Protein AF-A0A3D0T0U0-F1 (afdb_monomer_lite)

pLDDT: mean 89.7, std 14.04, range [37.81, 98.81]

Structure (mmCIF, N/CA/C/O backbone):
data_AF-A0A3D0T0U0-F1
#
_entry.id   AF-A0A3D0T0U0-F1
#
loop_
_atom_site.group_PDB
_atom_site.id
_atom_site.type_symbol
_atom_site.label_atom_id
_atom_site.label_alt_id
_atom_site.label_comp_id
_atom_site.label_asym_id
_atom_site.label_entity_id
_atom_site.label_seq_id
_atom_site.pdbx_PDB_ins_code
_atom_site.Cartn_x
_atom_site.Cartn_y
_atom_site.Cartn_z
_atom_site.occupancy
_atom_site.B_iso_or_equiv
_atom_site.auth_seq_id
_atom_site.auth_comp_id
_atom_site.auth_asym_id
_atom_site.auth_atom_id
_atom_site.pdbx_PDB_model_num
ATOM 1 N N . MET A 1 1 ? -15.273 22.064 24.491 1.00 80.62 1 MET A N 1
ATOM 2 C CA . MET A 1 1 ? -14.003 21.634 25.117 1.00 80.62 1 MET A CA 1
ATOM 3 C C . MET A 1 1 ? -13.626 20.287 24.506 1.00 80.62 1 MET A C 1
ATOM 5 O O . MET A 1 1 ? -14.489 19.416 24.535 1.00 80.62 1 MET A O 1
ATOM 9 N N . PRO A 1 2 ? -12.444 20.116 23.884 1.00 88.88 2 PRO A N 1
ATOM 10 C CA . PRO A 1 2 ? -12.012 18.816 23.357 1.00 88.88 2 PRO A CA 1
ATOM 11 C C . PRO A 1 2 ? -11.632 17.848 24.492 1.00 88.88 2 PRO A C 1
ATOM 13 O O . PRO A 1 2 ? -11.157 18.279 25.541 1.00 88.88 2 PRO A O 1
ATOM 16 N N . SER A 1 3 ? -11.861 16.546 24.289 1.00 93.44 3 SER A N 1
ATOM 17 C CA . SER A 1 3 ? -11.522 15.490 25.255 1.00 93.44 3 SER A CA 1
ATOM 18 C C . SER A 1 3 ? -10.041 15.117 25.167 1.00 93.44 3 SER A C 1
ATOM 20 O O . SER A 1 3 ? -9.525 14.921 24.071 1.00 93.44 3 SER A O 1
ATOM 22 N N . ALA A 1 4 ? -9.381 14.943 26.313 1.00 92.88 4 ALA A N 1
ATOM 23 C CA . ALA A 1 4 ? -8.045 14.342 26.389 1.00 92.88 4 ALA A CA 1
ATOM 24 C C . ALA A 1 4 ? -8.079 12.798 26.348 1.00 92.88 4 ALA A C 1
ATOM 26 O O . ALA A 1 4 ? -7.037 12.157 26.263 1.00 92.88 4 ALA A O 1
ATOM 27 N N . ASN A 1 5 ? -9.271 12.193 26.395 1.00 94.44 5 ASN A N 1
ATOM 28 C CA . ASN A 1 5 ? -9.456 10.743 26.402 1.00 94.44 5 ASN A CA 1
ATOM 29 C C . ASN A 1 5 ? -9.564 10.212 24.965 1.00 94.44 5 ASN A C 1
ATOM 31 O O . ASN A 1 5 ? -10.664 9.933 24.486 1.00 94.44 5 ASN A O 1
ATOM 35 N N . TYR A 1 6 ? -8.435 10.094 24.272 1.00 93.25 6 TYR A N 1
ATOM 36 C CA . TYR A 1 6 ? -8.338 9.433 22.969 1.00 93.25 6 TYR A CA 1
ATOM 37 C C . TYR A 1 6 ? -7.062 8.586 22.897 1.00 93.25 6 TYR A C 1
ATOM 39 O O . TYR A 1 6 ? -6.205 8.653 23.775 1.00 93.25 6 TYR A O 1
ATOM 47 N N . GLY A 1 7 ? -6.945 7.757 21.864 1.00 89.38 7 GLY A N 1
ATOM 48 C CA . GLY A 1 7 ? -5.728 7.004 21.586 1.00 89.38 7 GLY A CA 1
ATOM 49 C C . GLY A 1 7 ? -5.524 6.831 20.089 1.00 89.38 7 GLY A C 1
ATOM 50 O O . GLY A 1 7 ? -6.467 6.964 19.309 1.00 89.38 7 GLY A O 1
ATOM 51 N N . GLU A 1 8 ? -4.293 6.509 19.702 1.00 91.00 8 GLU A N 1
ATOM 52 C CA . GLU A 1 8 ? -3.930 6.347 18.293 1.00 91.00 8 GLU A CA 1
ATOM 53 C C . GLU A 1 8 ? -4.618 5.139 17.658 1.00 91.00 8 GLU A C 1
ATOM 55 O O . GLU A 1 8 ? -4.742 4.082 18.289 1.00 91.00 8 GLU A O 1
ATOM 60 N N . ARG A 1 9 ? -5.038 5.273 16.398 1.00 91.38 9 ARG A N 1
ATOM 61 C CA . ARG A 1 9 ? -5.715 4.195 15.659 1.00 91.38 9 ARG A CA 1
ATOM 62 C C . ARG A 1 9 ? -4.745 3.161 15.100 1.00 91.38 9 ARG A C 1
ATOM 64 O O . ARG A 1 9 ? -5.060 1.972 15.125 1.00 91.38 9 ARG A O 1
ATOM 71 N N . VAL A 1 10 ? -3.589 3.615 14.618 1.00 96.44 10 VAL A N 1
ATOM 72 C CA . VAL A 1 10 ? -2.537 2.767 14.048 1.00 96.44 10 VAL A CA 1
ATOM 73 C C . VAL A 1 10 ? -1.829 1.997 15.162 1.00 96.44 10 VAL A C 1
ATOM 75 O O . VAL A 1 10 ? -1.474 2.555 16.203 1.00 96.44 10 VAL A O 1
ATOM 78 N N . LYS A 1 11 ? -1.647 0.691 14.952 1.00 95.88 11 LYS A N 1
ATOM 79 C CA . LYS A 1 11 ? -0.995 -0.246 15.884 1.00 95.88 11 LYS A CA 1
ATOM 80 C C . LYS A 1 11 ? 0.017 -1.165 15.210 1.00 95.88 11 LYS A C 1
ATOM 82 O O . LYS A 1 11 ? 0.728 -1.888 15.903 1.00 95.88 11 LYS A O 1
ATOM 87 N N . SER A 1 12 ? 0.058 -1.200 13.882 1.00 96.94 12 SER A N 1
ATOM 88 C CA . SER A 1 12 ? 0.910 -2.125 13.137 1.00 96.94 12 SER A CA 1
ATOM 89 C C . SER A 1 12 ? 1.421 -1.496 11.848 1.00 96.94 12 SER A C 1
ATOM 91 O O . SER A 1 12 ? 0.768 -0.636 11.259 1.00 96.94 12 SER A O 1
ATOM 93 N N . LEU A 1 13 ? 2.582 -1.973 11.412 1.00 98.25 13 LEU A N 1
ATOM 94 C CA . LEU A 1 13 ? 3.129 -1.724 10.089 1.00 98.25 13 LEU A CA 1
ATOM 95 C C . LEU A 1 13 ? 3.095 -3.043 9.318 1.00 98.25 13 LEU A C 1
ATOM 97 O O . LEU A 1 13 ? 3.555 -4.058 9.839 1.00 98.25 13 LEU A O 1
ATOM 101 N N . VAL A 1 14 ? 2.536 -3.036 8.11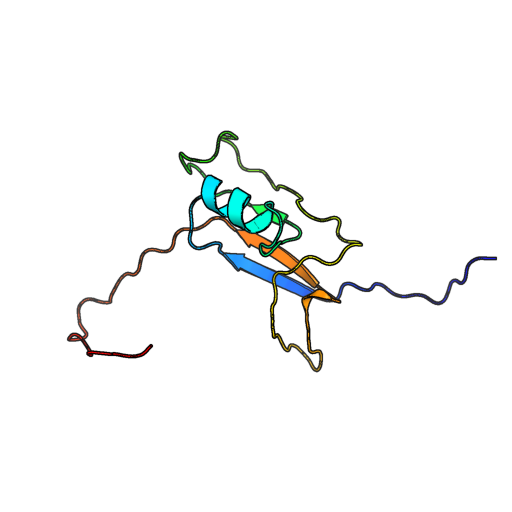1 1.00 98.50 14 VAL A N 1
ATOM 102 C CA . VAL A 1 14 ? 2.499 -4.209 7.231 1.00 98.50 14 VAL A CA 1
ATOM 103 C C . VAL A 1 14 ? 3.346 -3.912 6.003 1.00 98.50 14 VAL A C 1
ATOM 105 O O . VAL A 1 14 ? 3.122 -2.908 5.326 1.00 98.50 14 VAL A O 1
ATOM 108 N N . LEU A 1 15 ? 4.320 -4.780 5.747 1.00 98.38 15 LEU A N 1
ATOM 109 C CA . LEU A 1 15 ? 5.219 -4.689 4.603 1.00 98.38 15 LEU A CA 1
ATOM 110 C C . LEU A 1 15 ? 4.777 -5.678 3.530 1.00 98.38 15 LEU A C 1
ATOM 112 O O . LEU A 1 15 ? 4.487 -6.834 3.840 1.00 98.38 15 LEU A O 1
ATOM 116 N N . HIS A 1 16 ? 4.767 -5.210 2.291 1.00 98.06 16 HIS A N 1
ATOM 117 C CA . HIS A 1 16 ? 4.414 -5.965 1.097 1.00 98.06 16 HIS A CA 1
ATOM 118 C C . HIS A 1 16 ? 5.451 -5.711 0.003 1.00 98.06 16 HIS A C 1
ATOM 120 O O . HIS A 1 16 ? 6.186 -4.718 0.050 1.00 98.06 16 HIS A O 1
ATOM 126 N N . PHE A 1 17 ? 5.503 -6.608 -0.978 1.00 96.62 17 PHE A N 1
ATOM 127 C CA . PHE A 1 17 ? 6.168 -6.345 -2.248 1.00 96.62 17 PHE A CA 1
ATOM 128 C C . PHE A 1 17 ? 5.157 -6.446 -3.387 1.00 96.62 17 PHE A C 1
ATOM 130 O O . PHE A 1 17 ? 4.254 -7.282 -3.347 1.00 96.62 17 PHE A O 1
ATOM 137 N N . THR A 1 18 ? 5.336 -5.627 -4.419 1.00 96.50 18 THR A N 1
ATOM 138 C CA . THR A 1 18 ? 4.334 -5.474 -5.486 1.00 96.50 18 THR A CA 1
ATOM 139 C C . THR A 1 18 ? 4.344 -6.611 -6.510 1.00 96.50 18 THR A C 1
ATOM 141 O O . THR A 1 18 ? 3.346 -6.822 -7.197 1.00 96.50 18 THR A O 1
ATOM 144 N N . ALA A 1 19 ? 5.459 -7.343 -6.632 1.00 96.31 19 ALA A N 1
ATOM 145 C CA . ALA A 1 19 ? 5.690 -8.412 -7.614 1.00 96.31 19 ALA A CA 1
ATOM 146 C C . ALA A 1 19 ? 5.628 -7.965 -9.090 1.00 96.31 19 ALA A C 1
ATOM 148 O O . ALA A 1 19 ? 5.598 -8.796 -9.998 1.00 96.31 19 ALA A O 1
ATOM 149 N N . ILE A 1 20 ? 5.597 -6.655 -9.333 1.00 95.88 20 ILE A N 1
ATOM 150 C CA . ILE A 1 20 ? 5.508 -6.007 -10.645 1.00 95.88 20 ILE A CA 1
ATOM 151 C C . ILE A 1 20 ? 6.356 -4.732 -10.629 1.00 95.88 20 ILE A C 1
ATOM 153 O O . ILE A 1 20 ? 6.655 -4.202 -9.560 1.00 95.88 20 ILE A O 1
ATOM 157 N N . ASP A 1 21 ? 6.718 -4.234 -11.809 1.00 96.00 21 ASP A N 1
ATOM 158 C CA . ASP A 1 21 ? 7.487 -2.994 -11.968 1.00 96.00 21 ASP A CA 1
ATOM 159 C C . ASP A 1 21 ? 6.770 -1.752 -11.401 1.00 96.00 21 ASP A C 1
ATOM 161 O O . ASP A 1 21 ? 5.584 -1.780 -11.045 1.00 96.00 21 ASP A O 1
ATOM 165 N N . TYR A 1 22 ? 7.497 -0.642 -11.300 1.00 96.38 22 TYR A N 1
ATOM 166 C CA . TYR A 1 22 ? 7.023 0.621 -10.752 1.00 96.38 22 TYR A CA 1
ATOM 167 C C . TYR A 1 22 ? 5.793 1.152 -11.486 1.00 96.38 22 TYR A C 1
ATOM 169 O O . TYR A 1 22 ? 4.809 1.500 -10.830 1.00 96.38 22 TYR A O 1
ATOM 177 N N . ALA A 1 23 ? 5.809 1.204 -12.821 1.00 96.19 23 ALA A N 1
ATOM 178 C CA . ALA A 1 23 ? 4.691 1.759 -13.584 1.00 96.19 23 ALA A CA 1
ATOM 179 C C . ALA A 1 23 ? 3.392 0.980 -13.326 1.00 96.19 23 ALA A C 1
ATOM 181 O O . ALA A 1 23 ? 2.353 1.576 -13.036 1.00 96.19 23 ALA A O 1
ATOM 182 N N . ARG A 1 24 ? 3.458 -0.355 -13.347 1.00 96.81 24 ARG A N 1
ATOM 183 C CA . ARG A 1 24 ? 2.309 -1.217 -13.048 1.00 96.81 24 ARG A CA 1
ATOM 184 C C . ARG A 1 24 ? 1.905 -1.153 -11.579 1.00 96.81 24 ARG A C 1
ATOM 186 O O . ARG A 1 24 ? 0.713 -1.216 -11.287 1.00 96.81 24 ARG A O 1
ATOM 193 N N . SER A 1 25 ? 2.864 -0.996 -10.668 1.00 97.19 25 SER A N 1
ATOM 194 C CA . SER A 1 25 ? 2.599 -0.799 -9.238 1.00 97.19 25 SER A CA 1
ATOM 195 C C . SER A 1 25 ? 1.811 0.487 -8.992 1.00 97.19 25 SER A C 1
ATOM 197 O O . SER A 1 25 ? 0.840 0.475 -8.240 1.00 97.19 25 SER A O 1
ATOM 199 N N . VAL A 1 26 ? 2.181 1.586 -9.658 1.00 96.69 26 VAL A N 1
ATOM 200 C CA . VAL A 1 26 ? 1.446 2.856 -9.581 1.00 96.69 26 VAL A CA 1
ATOM 201 C C . VAL A 1 26 ? 0.020 2.676 -10.088 1.00 96.69 26 VAL A C 1
ATOM 203 O O . VAL A 1 26 ? -0.910 3.007 -9.361 1.00 96.69 26 VAL A O 1
ATOM 206 N N . THR A 1 27 ? -0.170 2.087 -11.272 1.00 96.75 27 THR A N 1
ATOM 207 C CA . THR A 1 27 ? -1.509 1.787 -11.806 1.00 96.75 27 THR A CA 1
ATOM 208 C C . THR A 1 27 ? -2.341 0.965 -10.818 1.00 96.75 27 THR A C 1
ATOM 210 O O . THR A 1 27 ? -3.466 1.337 -10.503 1.00 96.75 27 THR A O 1
ATOM 213 N N . ALA A 1 28 ? -1.786 -0.118 -10.268 1.00 96.69 28 ALA A N 1
ATOM 214 C CA . ALA A 1 28 ? -2.515 -1.008 -9.364 1.00 96.69 28 ALA A CA 1
ATOM 215 C C . ALA A 1 28 ? -2.908 -0.362 -8.022 1.00 96.69 28 ALA A C 1
ATOM 217 O O . ALA A 1 28 ? -3.907 -0.774 -7.430 1.00 96.69 28 ALA A O 1
ATOM 218 N N . LEU A 1 29 ? -2.113 0.602 -7.536 1.00 97.69 29 LEU A N 1
ATOM 219 C CA . LEU A 1 29 ? -2.272 1.224 -6.217 1.00 97.69 29 LEU A CA 1
ATOM 220 C C . LEU A 1 29 ? -2.966 2.597 -6.241 1.00 97.69 29 LEU A C 1
ATOM 222 O O . LEU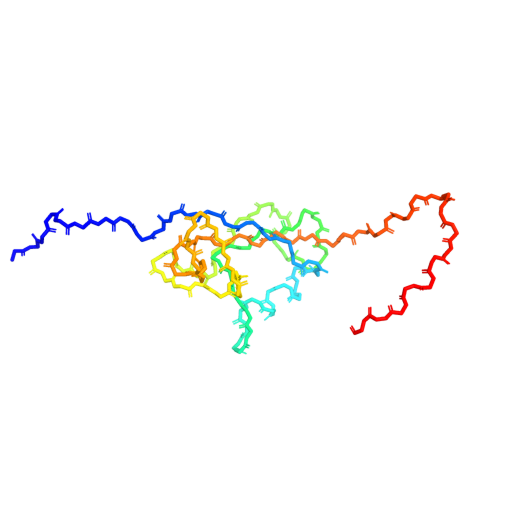 A 1 29 ? -3.305 3.113 -5.173 1.00 97.69 29 LEU A O 1
ATOM 226 N N . VAL A 1 30 ? -3.119 3.211 -7.419 1.00 96.69 30 VAL A N 1
ATOM 227 C CA . VAL A 1 30 ? -3.638 4.583 -7.580 1.00 96.69 30 VAL A CA 1
ATOM 228 C C . VAL A 1 30 ? -4.946 4.631 -8.366 1.00 96.69 30 VAL A C 1
ATOM 230 O O . VAL A 1 30 ? -5.804 5.450 -8.031 1.00 96.69 30 VAL A O 1
ATOM 233 N N . ASP A 1 31 ? -5.122 3.785 -9.383 1.00 95.75 31 ASP A N 1
ATOM 234 C CA . ASP A 1 31 ? -6.325 3.826 -10.215 1.00 95.75 31 ASP A CA 1
ATOM 235 C C . ASP A 1 31 ? -7.571 3.378 -9.428 1.00 95.75 31 ASP A C 1
ATOM 237 O O . ASP A 1 31 ? -7.519 2.536 -8.524 1.00 95.75 31 ASP A O 1
ATOM 241 N N . GLU A 1 32 ? -8.729 3.951 -9.773 1.00 91.06 32 GLU A N 1
ATOM 242 C CA . GLU A 1 32 ? -9.987 3.634 -9.097 1.00 91.06 32 GLU A CA 1
ATOM 243 C C . GLU A 1 32 ? -10.351 2.145 -9.215 1.00 91.06 32 GLU A C 1
ATOM 245 O O . GLU A 1 32 ? -10.209 1.516 -10.262 1.00 91.06 32 GLU A O 1
ATOM 250 N N . GLY A 1 33 ? -10.878 1.582 -8.124 1.00 85.88 33 GLY A N 1
ATOM 251 C CA . GLY A 1 33 ? -11.293 0.177 -8.060 1.00 85.88 33 GLY A CA 1
ATOM 252 C C . GLY A 1 33 ? -10.164 -0.818 -7.764 1.00 85.88 33 GLY A C 1
ATOM 253 O O . GLY A 1 33 ? -10.447 -2.007 -7.619 1.00 85.88 33 GLY A O 1
ATOM 254 N N . GLY A 1 34 ? -8.918 -0.346 -7.640 1.00 83.25 34 GLY A N 1
ATOM 255 C CA . GLY A 1 34 ? -7.754 -1.143 -7.254 1.00 83.25 34 GLY A CA 1
ATOM 256 C C . GLY A 1 34 ? -7.571 -1.346 -5.743 1.00 83.25 34 GLY A C 1
ATOM 257 O O . GLY A 1 34 ? -8.430 -1.024 -4.915 1.00 83.25 34 GLY A O 1
ATOM 258 N N . LEU A 1 35 ? -6.412 -1.908 -5.392 1.00 94.56 35 LEU A N 1
ATOM 259 C CA . LEU A 1 35 ? -5.889 -1.927 -4.022 1.00 94.56 35 LEU A CA 1
ATOM 260 C C . LEU A 1 35 ? -5.177 -0.596 -3.744 1.00 94.56 35 LEU A C 1
ATOM 262 O O . LEU A 1 35 ? -5.023 0.232 -4.632 1.00 94.56 35 LEU A O 1
ATOM 266 N N . SER A 1 36 ? -4.736 -0.363 -2.512 1.00 98.12 36 SER A N 1
ATOM 267 C CA . SER A 1 36 ? -3.909 0.809 -2.208 1.00 98.12 36 SER A CA 1
ATOM 268 C C . SER A 1 36 ? -3.021 0.566 -1.003 1.00 98.12 36 SER A C 1
ATOM 270 O O . SER A 1 36 ? -3.326 -0.269 -0.154 1.00 98.12 36 SER A O 1
ATOM 272 N N . SER A 1 37 ? -1.949 1.342 -0.886 1.00 98.50 37 SER A N 1
ATOM 273 C CA . SER A 1 37 ? -1.058 1.361 0.273 1.00 98.50 37 SER A CA 1
ATOM 274 C C . SER A 1 37 ? -0.882 2.787 0.788 1.00 98.50 37 SER A C 1
ATOM 276 O O . SER A 1 37 ? -1.291 3.753 0.146 1.00 98.50 37 SER A O 1
ATOM 278 N N . HIS A 1 38 ? -0.293 2.944 1.971 1.00 98.75 38 HIS A N 1
ATOM 279 C CA . HIS A 1 38 ? 0.045 4.279 2.467 1.00 98.75 38 HIS A CA 1
ATOM 280 C C . HIS A 1 38 ? 1.310 4.790 1.782 1.00 98.75 38 HIS A C 1
ATOM 282 O O . HIS A 1 38 ? 1.376 5.953 1.381 1.00 98.75 38 HIS A O 1
ATOM 288 N N . TYR A 1 39 ? 2.282 3.895 1.595 1.00 98.81 39 TYR A N 1
ATOM 289 C CA . TYR A 1 39 ? 3.557 4.204 0.975 1.00 98.81 39 TYR A CA 1
ATOM 290 C C . TYR A 1 39 ? 3.909 3.218 -0.134 1.00 98.81 39 TYR A C 1
ATOM 292 O O . TYR A 1 39 ? 3.668 2.018 -0.008 1.00 98.81 39 TYR A O 1
ATOM 300 N N . LEU A 1 40 ? 4.541 3.743 -1.179 1.00 98.31 40 LEU A N 1
ATOM 301 C CA . LEU A 1 40 ? 5.221 2.990 -2.223 1.00 98.31 40 LEU A CA 1
ATOM 302 C C . LEU A 1 40 ? 6.703 3.374 -2.222 1.00 98.31 40 LEU A C 1
ATOM 304 O O . LEU A 1 40 ? 7.049 4.561 -2.254 1.00 98.31 40 LEU A O 1
ATOM 308 N N . ILE A 1 41 ? 7.572 2.371 -2.193 1.00 97.44 41 ILE A N 1
ATOM 309 C CA . ILE A 1 41 ? 9.025 2.524 -2.268 1.00 97.44 41 ILE A CA 1
ATOM 310 C C . ILE A 1 41 ? 9.483 1.927 -3.605 1.00 97.44 41 ILE A C 1
ATOM 312 O O . ILE A 1 41 ? 9.419 0.708 -3.756 1.00 97.44 41 ILE A O 1
ATOM 316 N N . PRO A 1 42 ? 9.908 2.747 -4.585 1.00 96.25 42 PRO A N 1
ATOM 317 C CA . PRO A 1 42 ? 10.428 2.260 -5.861 1.00 96.25 42 PRO A CA 1
ATOM 318 C C . PRO A 1 42 ? 11.731 1.472 -5.696 1.00 96.25 42 PRO A C 1
ATOM 320 O O . PRO A 1 42 ? 12.543 1.774 -4.815 1.00 96.25 42 PRO A O 1
ATOM 323 N N . GLU A 1 43 ? 11.947 0.504 -6.581 1.00 93.06 43 GLU A N 1
ATOM 324 C CA . GLU A 1 43 ? 13.201 -0.233 -6.677 1.00 93.06 43 GLU A CA 1
ATOM 325 C C . GLU A 1 43 ? 14.294 0.664 -7.266 1.00 93.06 43 GLU A C 1
ATOM 327 O O . GLU A 1 43 ? 14.049 1.530 -8.110 1.00 93.06 43 GLU A O 1
ATOM 332 N N . SER A 1 44 ? 15.535 0.459 -6.828 1.00 87.06 44 SER A N 1
ATOM 333 C CA . SER A 1 44 ? 16.662 1.163 -7.435 1.00 87.06 44 SER A CA 1
ATOM 334 C C . SER A 1 44 ? 16.915 0.630 -8.845 1.00 87.06 44 SER A C 1
ATOM 336 O O . SER A 1 44 ? 17.150 -0.559 -9.016 1.00 87.06 44 SER A O 1
ATOM 338 N N . ASN A 1 45 ? 16.971 1.533 -9.826 1.00 85.06 45 ASN A N 1
ATOM 339 C CA . ASN A 1 45 ? 17.218 1.236 -11.245 1.00 85.06 45 ASN A CA 1
ATOM 340 C C . ASN A 1 45 ? 16.073 0.529 -11.994 1.00 85.06 45 ASN A C 1
ATOM 342 O O . ASN A 1 45 ? 16.326 -0.019 -13.066 1.00 85.06 45 ASN A O 1
ATOM 346 N N . ASP A 1 46 ? 14.835 0.583 -11.498 1.00 90.50 46 ASP A N 1
ATOM 347 C CA . ASP A 1 46 ? 13.669 0.184 -12.293 1.00 90.50 46 ASP A CA 1
ATOM 348 C C . ASP A 1 46 ? 13.534 1.109 -13.526 1.00 90.50 46 ASP A C 1
ATOM 350 O O . ASP A 1 46 ? 13.338 2.316 -13.360 1.00 90.50 46 ASP A O 1
ATOM 354 N N . PRO A 1 47 ? 13.623 0.598 -14.771 1.00 91.56 47 PRO A N 1
ATOM 355 C CA . PRO A 1 47 ? 13.526 1.424 -15.977 1.00 91.56 47 PRO A CA 1
ATOM 356 C C . PRO A 1 47 ? 12.163 2.100 -16.163 1.00 91.56 47 PRO A C 1
ATOM 358 O O . PRO A 1 47 ? 12.054 3.073 -16.910 1.00 91.56 47 PRO A O 1
ATOM 361 N N . SER A 1 48 ? 11.120 1.568 -15.524 1.00 93.44 48 SER A N 1
ATOM 362 C CA . SER A 1 48 ? 9.779 2.146 -15.531 1.00 93.44 48 SER A CA 1
ATOM 363 C C . SER A 1 48 ? 9.624 3.287 -14.516 1.00 93.44 48 SER A C 1
ATOM 365 O O . SER A 1 48 ? 8.648 4.036 -14.591 1.00 93.44 48 SER A O 1
ATOM 367 N N . ASP A 1 49 ? 10.594 3.470 -13.609 1.00 93.75 49 ASP A N 1
ATOM 368 C CA . ASP A 1 49 ? 10.632 4.565 -12.645 1.00 93.75 49 ASP A CA 1
ATOM 369 C C . ASP A 1 49 ? 11.318 5.829 -13.219 1.00 93.75 49 ASP A C 1
ATOM 371 O O . ASP A 1 49 ? 12.540 5.860 -13.389 1.00 93.75 49 ASP A O 1
ATOM 375 N N . PRO A 1 50 ? 10.589 6.944 -13.435 1.00 88.81 50 PRO A N 1
ATOM 376 C CA . PRO A 1 50 ? 11.184 8.190 -13.921 1.00 88.81 50 PRO A CA 1
ATOM 377 C C . PRO A 1 50 ? 12.035 8.921 -12.869 1.00 88.81 50 PRO A C 1
ATOM 379 O O . PRO A 1 50 ? 12.732 9.881 -13.199 1.00 88.81 50 PRO A O 1
ATOM 382 N N . GLY A 1 51 ? 11.947 8.543 -11.590 1.00 81.94 51 GLY A N 1
ATOM 383 C CA . GLY A 1 51 ? 12.534 9.309 -10.493 1.00 81.94 51 GLY A CA 1
ATOM 384 C C . GLY A 1 51 ? 14.032 9.098 -10.287 1.00 81.94 51 GLY A C 1
ATOM 385 O O . GLY A 1 51 ? 14.655 9.950 -9.653 1.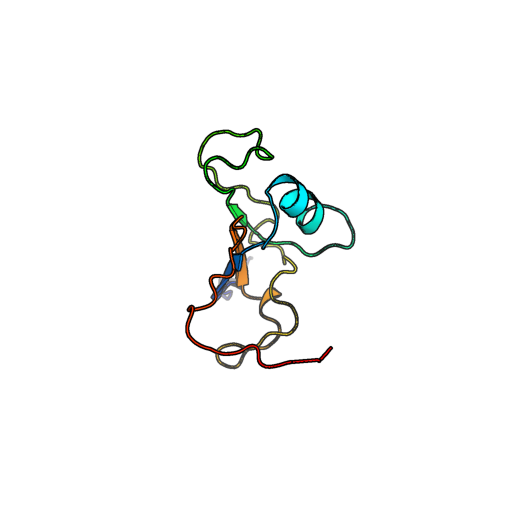00 81.94 51 GLY A O 1
ATOM 386 N N . GLY A 1 52 ? 14.614 8.009 -10.810 1.00 74.94 52 GLY A N 1
ATOM 387 C CA . GLY A 1 52 ? 16.064 7.740 -10.899 1.00 74.94 52 GLY A CA 1
ATOM 388 C C . GLY A 1 52 ? 16.874 7.778 -9.589 1.00 74.94 52 GLY A C 1
ATOM 389 O O . GLY A 1 52 ? 18.083 7.562 -9.601 1.00 74.94 52 GLY A O 1
ATOM 390 N N . LYS A 1 53 ? 16.241 8.090 -8.455 1.00 81.75 53 LYS A N 1
ATOM 391 C CA . LYS A 1 53 ? 16.831 8.226 -7.123 1.00 81.75 53 LYS A CA 1
ATOM 392 C C . LYS A 1 53 ? 15.899 7.585 -6.093 1.00 81.75 53 LYS A C 1
ATOM 394 O O . LYS A 1 53 ? 14.677 7.719 -6.232 1.00 81.75 53 LYS A O 1
ATOM 399 N N . PRO A 1 54 ? 16.453 6.979 -5.027 1.00 85.31 54 PRO A N 1
ATOM 400 C CA . PRO A 1 54 ? 15.659 6.462 -3.920 1.00 85.31 54 PRO A CA 1
ATOM 401 C C . PRO A 1 54 ? 14.746 7.543 -3.336 1.00 85.31 54 PRO A C 1
ATOM 403 O O . PRO A 1 54 ? 15.200 8.634 -2.981 1.00 85.31 54 PRO A O 1
ATOM 406 N N . ARG A 1 55 ? 13.452 7.237 -3.242 1.00 93.12 55 ARG A N 1
ATOM 407 C CA . ARG A 1 55 ? 12.434 8.112 -2.650 1.00 93.12 55 ARG A CA 1
ATOM 408 C C . ARG A 1 55 ? 11.327 7.283 -2.015 1.00 93.12 55 ARG A C 1
ATOM 410 O O . ARG A 1 55 ? 11.141 6.124 -2.361 1.00 93.12 55 ARG A O 1
ATOM 417 N N . ILE A 1 56 ? 10.571 7.905 -1.119 1.00 96.19 56 ILE A N 1
ATOM 418 C CA . ILE A 1 56 ? 9.366 7.324 -0.525 1.00 96.19 56 ILE A CA 1
ATOM 419 C C . ILE A 1 56 ? 8.180 8.121 -1.056 1.00 96.19 56 ILE A C 1
ATOM 421 O O . ILE A 1 56 ? 8.170 9.349 -0.962 1.00 96.19 56 ILE A O 1
ATOM 425 N N . ILE A 1 57 ? 7.197 7.435 -1.631 1.00 97.12 57 ILE A N 1
ATOM 426 C CA . ILE A 1 57 ? 6.001 8.058 -2.199 1.00 97.12 57 ILE A CA 1
ATOM 427 C C . ILE A 1 57 ? 4.836 7.774 -1.259 1.00 97.12 57 ILE A C 1
ATOM 429 O O . ILE A 1 57 ? 4.535 6.615 -0.991 1.00 97.12 57 ILE A O 1
ATOM 433 N N . ARG A 1 58 ? 4.169 8.821 -0.767 1.00 98.44 58 ARG A N 1
ATOM 434 C CA . ARG A 1 58 ? 2.939 8.688 0.023 1.00 98.44 58 ARG A CA 1
ATOM 435 C C . ARG A 1 58 ? 1.728 8.707 -0.907 1.00 98.44 58 ARG A C 1
ATOM 437 O O . ARG A 1 58 ? 1.533 9.701 -1.603 1.00 98.44 58 ARG A O 1
ATOM 444 N N . LEU A 1 59 ? 0.931 7.642 -0.894 1.00 98.19 59 LEU A N 1
ATOM 445 C CA . LEU A 1 59 ? -0.277 7.500 -1.718 1.00 98.19 59 LEU A CA 1
ATOM 446 C C . LEU A 1 59 ? -1.552 7.811 -0.924 1.00 98.19 59 LEU A C 1
ATOM 448 O O . LEU A 1 59 ? -2.441 8.496 -1.422 1.00 98.19 59 LEU A O 1
ATOM 452 N N . VAL A 1 60 ? -1.615 7.364 0.332 1.00 98.38 60 VAL A N 1
ATOM 453 C CA . VAL A 1 60 ? -2.751 7.585 1.238 1.00 98.38 60 VAL A CA 1
ATOM 454 C C . VAL A 1 60 ? -2.244 8.230 2.528 1.00 98.38 60 VAL A C 1
ATOM 456 O O . VAL A 1 60 ? -1.194 7.854 3.048 1.00 98.38 60 VAL A O 1
ATOM 459 N N . ASP A 1 61 ? -2.966 9.233 3.037 1.00 98.06 61 ASP A N 1
ATOM 460 C CA . ASP A 1 61 ? -2.652 9.858 4.327 1.00 98.06 61 ASP A CA 1
ATOM 461 C C . ASP A 1 61 ? -2.787 8.838 5.470 1.00 98.06 61 ASP A C 1
ATOM 463 O O . ASP A 1 61 ? -3.717 8.040 5.472 1.00 98.06 61 ASP A O 1
ATOM 467 N N . GLU A 1 62 ? -1.893 8.872 6.458 1.00 98.06 62 GLU A N 1
ATOM 468 C CA . GLU A 1 62 ? -1.871 7.910 7.574 1.00 98.06 62 GLU A CA 1
ATOM 469 C C . GLU A 1 62 ? -3.121 7.963 8.467 1.00 98.06 62 GLU A C 1
ATOM 471 O O . GLU A 1 62 ? -3.418 7.008 9.186 1.00 98.06 62 GLU A O 1
ATOM 476 N N . ASN A 1 63 ? -3.874 9.067 8.419 1.00 95.88 63 ASN A N 1
ATOM 477 C CA . ASN A 1 63 ? -5.156 9.190 9.113 1.00 95.88 63 ASN A CA 1
ATOM 478 C C . ASN A 1 63 ? -6.316 8.536 8.345 1.00 95.88 63 ASN A C 1
ATOM 480 O O . ASN A 1 63 ? -7.419 8.402 8.883 1.00 95.88 63 ASN A O 1
ATOM 484 N N . MET A 1 64 ? -6.081 8.150 7.091 1.00 97.19 64 MET A N 1
ATOM 485 C CA . MET A 1 64 ? -7.042 7.507 6.206 1.00 97.19 64 MET A CA 1
ATOM 486 C C . MET A 1 64 ? -6.729 6.017 6.078 1.00 97.19 64 MET A C 1
ATOM 488 O O . MET A 1 64 ? -5.642 5.547 6.382 1.00 97.19 64 MET A O 1
ATOM 492 N N . ARG A 1 65 ? -7.718 5.245 5.632 1.00 97.19 65 ARG A N 1
ATOM 493 C CA . ARG A 1 65 ? -7.603 3.791 5.514 1.00 97.19 65 ARG A CA 1
ATOM 494 C C . ARG A 1 65 ? -7.193 3.384 4.099 1.00 97.19 65 ARG A C 1
ATOM 496 O O . ARG A 1 65 ? -8.038 3.427 3.205 1.00 97.19 65 ARG A O 1
ATOM 503 N N . ALA A 1 66 ? -5.964 2.903 3.916 1.00 98.12 66 ALA A N 1
ATOM 504 C CA . ALA A 1 66 ? -5.555 2.214 2.685 1.00 98.12 66 ALA A CA 1
ATOM 505 C C . ALA A 1 66 ? -6.074 0.761 2.621 1.00 98.12 66 ALA A C 1
ATOM 507 O O . ALA A 1 66 ? -6.448 0.166 3.638 1.00 98.12 66 ALA A O 1
ATOM 508 N N . TRP A 1 67 ? -6.126 0.177 1.423 1.00 97.94 67 TRP A N 1
ATOM 509 C CA . TRP A 1 67 ? -6.681 -1.156 1.157 1.00 97.94 67 TRP A CA 1
ATOM 510 C C . TRP A 1 67 ? -5.571 -2.145 0.765 1.00 97.94 67 TRP A C 1
ATOM 512 O O . TRP A 1 67 ? -5.497 -2.562 -0.387 1.00 97.94 67 TRP A O 1
ATOM 522 N N . HIS A 1 68 ? -4.731 -2.542 1.730 1.00 97.94 68 HIS A N 1
ATOM 523 C CA . HIS A 1 68 ? -3.517 -3.345 1.475 1.00 97.94 68 HIS A CA 1
ATOM 524 C C . HIS A 1 68 ? -3.535 -4.742 2.122 1.00 97.94 68 HIS A C 1
ATOM 526 O O . HIS A 1 68 ? -3.003 -5.700 1.580 1.00 97.94 68 HIS A O 1
ATOM 532 N N . ALA A 1 69 ? -4.148 -4.901 3.297 1.00 97.25 69 ALA A N 1
ATOM 533 C CA . ALA A 1 69 ? -4.033 -6.122 4.099 1.00 97.25 69 ALA A CA 1
ATOM 534 C C . ALA A 1 69 ? -5.104 -7.191 3.805 1.00 97.25 69 ALA A C 1
ATOM 536 O O . ALA A 1 69 ? -5.043 -8.283 4.369 1.00 97.25 69 ALA A O 1
ATOM 537 N N . GLY A 1 70 ? -6.122 -6.882 2.994 1.00 94.44 70 GLY A N 1
ATOM 538 C CA . GLY A 1 70 ? -7.221 -7.805 2.682 1.00 94.44 70 GLY A CA 1
ATOM 539 C C . GLY A 1 70 ? -7.872 -8.453 3.919 1.00 94.44 70 GLY A C 1
ATOM 540 O O . GLY A 1 70 ? -8.014 -7.834 4.980 1.00 94.44 70 GLY A O 1
ATOM 541 N N . ARG A 1 71 ? -8.269 -9.727 3.790 1.00 96.56 71 ARG A N 1
ATOM 542 C CA . ARG A 1 71 ? -8.715 -10.559 4.922 1.00 96.56 71 ARG A CA 1
ATOM 543 C C . ARG A 1 71 ? -7.493 -10.968 5.747 1.00 96.56 71 ARG A C 1
ATOM 545 O O . ARG A 1 71 ? -6.757 -11.865 5.359 1.00 96.56 71 ARG A O 1
ATOM 552 N N . SER A 1 72 ? -7.304 -10.320 6.890 1.00 97.50 72 SER A N 1
ATOM 553 C CA . SER A 1 72 ? -6.101 -10.448 7.723 1.00 97.50 72 SER A CA 1
ATOM 554 C C . SER A 1 72 ? -6.434 -10.651 9.200 1.00 97.50 72 SER A C 1
ATOM 556 O O . SER A 1 72 ? -7.509 -10.253 9.659 1.00 97.50 72 SER A O 1
ATOM 558 N N . TYR A 1 73 ? -5.500 -11.261 9.941 1.00 97.56 73 TYR A N 1
ATOM 559 C CA . TYR A 1 73 ? -5.562 -11.428 11.392 1.00 97.56 73 TYR A CA 1
ATOM 560 C C . TYR A 1 73 ? -4.169 -11.308 12.023 1.00 97.56 73 TYR A C 1
ATOM 562 O O . TYR A 1 73 ? -3.238 -11.982 11.591 1.00 97.56 73 TYR A O 1
ATOM 570 N N . TRP A 1 74 ? -4.028 -10.484 13.062 1.00 97.44 74 TRP A N 1
ATOM 571 C CA . TRP A 1 74 ? -2.790 -10.364 13.837 1.00 97.44 74 TRP A CA 1
ATOM 572 C C . TRP A 1 74 ? -3.083 -9.993 15.291 1.00 97.44 74 TRP A C 1
ATOM 574 O O . TRP A 1 74 ? -3.853 -9.071 15.554 1.00 97.44 74 TRP A O 1
ATOM 584 N N . GLN A 1 75 ? -2.478 -10.719 16.239 1.00 96.31 75 GLN A N 1
ATOM 585 C CA . GLN A 1 75 ? -2.598 -10.479 17.688 1.00 96.31 75 GLN A CA 1
ATOM 586 C C . GLN A 1 75 ? -4.040 -10.211 18.172 1.00 96.31 75 GLN A C 1
ATOM 588 O O . GLN A 1 75 ? -4.307 -9.249 18.891 1.00 96.31 75 GLN A O 1
ATOM 593 N N . GLY A 1 76 ? -4.997 -11.047 17.756 1.00 95.94 76 GLY A N 1
ATOM 594 C CA . GLY A 1 76 ? -6.395 -10.912 18.184 1.00 95.94 76 GLY A CA 1
ATOM 595 C C . GLY A 1 76 ? -7.228 -9.905 17.389 1.00 95.94 76 GLY A C 1
ATOM 596 O O . GLY A 1 76 ? -8.402 -9.727 17.699 1.00 95.94 76 GLY A O 1
ATOM 597 N N . ARG A 1 77 ? -6.665 -9.246 16.368 1.00 94.75 77 ARG A N 1
ATOM 598 C CA . ARG A 1 77 ? -7.366 -8.264 15.527 1.00 94.75 77 ARG A CA 1
ATOM 599 C C . ARG A 1 77 ? -7.563 -8.810 14.126 1.00 94.75 77 ARG A C 1
ATOM 601 O O . ARG A 1 77 ? -6.604 -9.266 13.516 1.00 94.75 77 ARG A O 1
ATOM 608 N N . THR A 1 78 ? -8.779 -8.719 13.605 1.00 97.38 78 THR A N 1
ATOM 609 C CA . THR A 1 78 ? -9.087 -8.960 12.189 1.00 97.38 78 THR A CA 1
ATOM 610 C C . THR 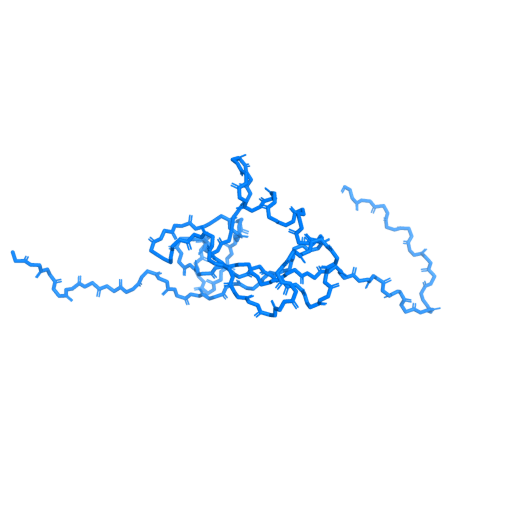A 1 78 ? -9.116 -7.649 11.408 1.00 97.38 78 THR A C 1
ATOM 612 O O . THR A 1 78 ? -9.364 -6.603 12.000 1.00 97.38 78 THR A O 1
ATOM 615 N N . GLY A 1 79 ? -8.944 -7.704 10.086 1.00 96.81 79 GLY A N 1
ATOM 616 C CA . GLY A 1 79 ? -9.151 -6.539 9.215 1.00 96.81 79 GLY A CA 1
ATOM 617 C C . GLY A 1 79 ? -8.112 -5.443 9.446 1.00 96.81 79 GLY A C 1
ATOM 618 O O . GLY A 1 79 ? -8.448 -4.313 9.789 1.00 96.81 79 GLY A O 1
ATOM 619 N N . LEU A 1 80 ? -6.833 -5.779 9.264 1.00 97.69 80 LEU A N 1
ATOM 620 C CA . LEU A 1 80 ? -5.722 -4.927 9.696 1.00 97.69 80 LEU A CA 1
ATOM 621 C C . LEU A 1 80 ? -5.686 -3.544 9.042 1.00 97.69 80 LEU A C 1
ATOM 623 O O . LEU A 1 80 ? -5.211 -2.622 9.694 1.00 97.69 80 LEU A O 1
ATOM 627 N N . ASN A 1 81 ? -6.281 -3.365 7.855 1.00 97.62 81 ASN A N 1
ATOM 628 C CA . ASN A 1 81 ? -6.435 -2.052 7.209 1.00 97.62 81 ASN A CA 1
ATOM 629 C C . ASN A 1 81 ? -6.963 -0.963 8.164 1.00 97.62 81 ASN A C 1
ATOM 631 O O . ASN A 1 81 ? -6.598 0.197 8.031 1.00 97.62 81 ASN A O 1
ATOM 635 N N . ASP A 1 82 ? -7.813 -1.314 9.135 1.00 96.50 82 ASP A N 1
ATOM 636 C CA . ASP A 1 82 ? -8.431 -0.345 10.052 1.00 96.50 82 ASP A CA 1
ATOM 637 C C . ASP A 1 82 ? -7.444 0.246 11.079 1.00 96.50 82 ASP A C 1
ATOM 639 O O . ASP A 1 82 ? -7.743 1.267 11.715 1.00 96.50 82 ASP A O 1
ATOM 643 N N . HIS A 1 83 ? -6.295 -0.415 11.261 1.00 95.94 83 HIS A N 1
ATOM 644 C CA . HIS A 1 83 ? -5.338 -0.183 12.343 1.00 95.94 83 HIS A CA 1
ATOM 645 C C . HIS A 1 83 ? -3.870 -0.308 11.907 1.00 95.94 83 HIS A C 1
ATOM 647 O O . HIS A 1 83 ? -2.993 -0.464 12.765 1.00 95.94 83 HIS A O 1
ATOM 653 N N . SER A 1 84 ? -3.572 -0.252 10.608 1.00 98.19 84 SER A N 1
ATOM 654 C CA . SER A 1 84 ? -2.204 -0.392 10.112 1.00 98.19 84 SER A CA 1
ATOM 655 C C . SER A 1 84 ? -1.832 0.605 9.035 1.00 98.19 84 SER A C 1
ATOM 657 O O . SER A 1 84 ? -2.667 0.996 8.226 1.00 98.19 84 SER A O 1
ATOM 659 N N . ILE A 1 85 ? -0.538 0.911 8.989 1.00 98.69 85 ILE A N 1
ATOM 660 C CA . ILE A 1 85 ? 0.111 1.512 7.828 1.00 98.69 85 ILE A CA 1
ATOM 661 C C . ILE A 1 85 ? 0.629 0.389 6.930 1.00 98.69 85 ILE A C 1
ATOM 663 O O . ILE A 1 85 ? 1.138 -0.627 7.407 1.00 98.69 85 ILE A O 1
ATOM 667 N N . GLY A 1 86 ? 0.468 0.572 5.627 1.00 98.62 86 GLY A N 1
ATOM 668 C CA . GLY A 1 86 ? 0.856 -0.375 4.588 1.00 98.62 86 GLY A CA 1
ATOM 669 C C . GLY A 1 86 ? 1.956 0.222 3.732 1.00 98.62 86 GLY 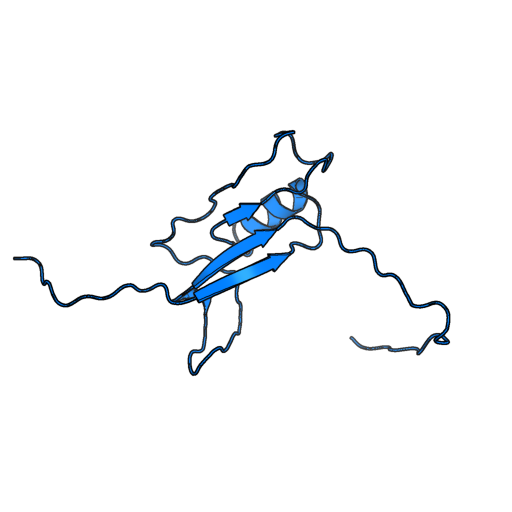A C 1
ATOM 670 O O . GLY A 1 86 ? 1.765 1.313 3.191 1.00 98.62 86 GLY A O 1
ATOM 671 N N . ILE A 1 87 ? 3.078 -0.480 3.620 1.00 98.81 87 ILE A N 1
ATOM 672 C CA . ILE A 1 87 ? 4.199 -0.103 2.760 1.00 98.81 87 ILE A CA 1
ATOM 673 C C . ILE A 1 87 ? 4.334 -1.167 1.679 1.00 98.81 87 ILE A C 1
ATOM 675 O O . ILE A 1 87 ? 4.531 -2.339 1.991 1.00 98.81 87 ILE A O 1
ATOM 679 N N . GLU A 1 88 ? 4.249 -0.732 0.430 1.00 98.56 88 GLU A N 1
ATOM 680 C CA . GLU A 1 88 ? 4.542 -1.531 -0.754 1.00 98.56 88 GLU A CA 1
ATOM 681 C C . GLU A 1 88 ? 5.957 -1.216 -1.230 1.00 98.56 88 GLU A C 1
ATOM 683 O O . GLU A 1 88 ? 6.329 -0.049 -1.385 1.00 98.56 88 GLU A O 1
ATOM 688 N N . ILE A 1 89 ? 6.753 -2.253 -1.450 1.00 97.81 89 ILE A N 1
ATOM 689 C CA . ILE A 1 89 ? 8.108 -2.149 -1.986 1.00 97.81 89 ILE A CA 1
ATOM 690 C C . ILE A 1 89 ? 8.069 -2.705 -3.407 1.00 97.81 89 ILE A C 1
ATOM 692 O O . ILE A 1 89 ? 7.695 -3.862 -3.609 1.00 97.81 89 ILE A O 1
ATOM 696 N N . VAL A 1 90 ? 8.440 -1.891 -4.395 1.00 97.00 90 VAL A N 1
ATOM 697 C CA . VAL A 1 90 ? 8.611 -2.391 -5.761 1.00 97.00 90 VAL A CA 1
ATOM 698 C C . VAL A 1 90 ? 9.766 -3.379 -5.741 1.00 97.00 90 VAL A C 1
ATOM 700 O O . VAL A 1 90 ? 10.874 -3.039 -5.336 1.00 97.00 90 VAL A O 1
ATOM 703 N N . ASN A 1 91 ? 9.461 -4.619 -6.095 1.00 95.06 91 ASN A N 1
ATOM 704 C CA . ASN A 1 91 ? 10.410 -5.717 -6.179 1.00 95.06 91 ASN A CA 1
ATOM 705 C C . ASN A 1 91 ? 9.772 -6.813 -7.035 1.00 95.06 91 ASN A C 1
ATOM 707 O O . ASN A 1 91 ? 8.649 -7.246 -6.750 1.00 95.06 91 ASN A O 1
ATOM 711 N N . VAL A 1 92 ? 10.493 -7.264 -8.059 1.00 92.62 92 VAL A N 1
ATOM 712 C CA . VAL A 1 92 ? 10.065 -8.339 -8.961 1.00 92.62 92 VAL A CA 1
ATOM 713 C C . VAL A 1 92 ? 10.881 -9.587 -8.622 1.00 92.62 92 VAL A C 1
ATOM 715 O O . VAL A 1 92 ? 12.005 -9.724 -9.097 1.00 92.62 92 VAL A O 1
ATOM 718 N N . PRO A 1 93 ? 10.375 -10.485 -7.756 1.00 87.44 93 PRO A N 1
ATOM 719 C CA . PRO A 1 93 ? 11.158 -11.627 -7.313 1.00 87.44 93 PRO A CA 1
ATOM 720 C C . PRO A 1 93 ? 11.366 -12.623 -8.456 1.00 87.44 93 PRO A C 1
ATOM 722 O O . PRO A 1 93 ? 10.419 -13.016 -9.141 1.00 87.44 93 PRO A O 1
ATOM 725 N N . GLU A 1 94 ? 12.599 -13.092 -8.608 1.00 86.56 94 GLU A N 1
ATOM 726 C CA . GLU A 1 94 ? 12.921 -14.213 -9.482 1.00 86.56 94 GLU A CA 1
ATOM 727 C C . GLU A 1 94 ? 12.775 -15.530 -8.711 1.00 86.56 94 GLU A C 1
ATOM 729 O O . GLU A 1 94 ? 13.214 -15.669 -7.569 1.00 86.56 94 GLU A O 1
ATOM 734 N N . CYS A 1 95 ? 12.113 -16.511 -9.326 1.00 82.94 95 CYS A N 1
ATOM 735 C CA . CYS A 1 95 ? 12.010 -17.847 -8.753 1.00 82.94 95 CYS A CA 1
ATOM 736 C C . CYS A 1 95 ? 13.260 -18.649 -9.108 1.00 82.94 95 CYS A C 1
ATOM 738 O O . CYS A 1 95 ? 13.337 -19.237 -10.187 1.00 82.94 95 CYS A O 1
ATOM 740 N N . GLU A 1 96 ? 14.201 -18.736 -8.178 1.00 79.69 96 GLU A N 1
ATOM 741 C CA . GLU A 1 96 ? 15.273 -19.720 -8.261 1.00 79.69 96 GLU A CA 1
ATOM 742 C C . GLU A 1 96 ? 14.759 -21.061 -7.728 1.00 79.69 96 GLU A C 1
ATOM 744 O O . GLU A 1 96 ? 14.399 -21.201 -6.5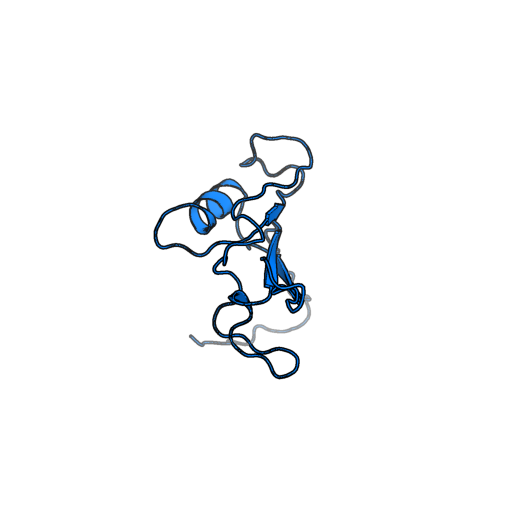58 1.00 79.69 96 GLU A O 1
ATOM 749 N N . ARG A 1 97 ? 14.665 -22.064 -8.608 1.00 72.56 97 ARG A N 1
ATOM 750 C CA . ARG A 1 97 ? 14.440 -23.449 -8.183 1.00 72.56 97 ARG A CA 1
ATOM 751 C C . ARG A 1 97 ? 15.797 -24.052 -7.850 1.00 72.56 97 ARG A C 1
ATOM 753 O O . ARG A 1 97 ? 16.629 -24.162 -8.748 1.00 72.56 97 ARG A O 1
ATOM 760 N N . ASP A 1 98 ? 15.988 -24.465 -6.599 1.00 75.81 98 ASP A N 1
ATOM 761 C CA . ASP A 1 98 ? 17.139 -25.284 -6.212 1.00 75.81 98 ASP A CA 1
ATOM 762 C C . ASP A 1 98 ? 17.220 -26.491 -7.157 1.00 75.81 98 ASP A C 1
ATOM 764 O O . ASP A 1 98 ? 16.247 -27.235 -7.322 1.00 75.81 98 ASP A O 1
ATOM 768 N N . GLY A 1 99 ? 18.365 -26.645 -7.822 1.00 65.25 99 GLY A N 1
ATOM 769 C CA . GLY A 1 99 ? 18.561 -27.507 -8.993 1.00 65.25 99 GLY A CA 1
ATOM 770 C C . GLY A 1 99 ? 18.420 -29.018 -8.774 1.00 65.25 99 GLY A C 1
ATOM 771 O O . GLY A 1 99 ? 18.757 -29.769 -9.683 1.00 65.25 99 GLY A O 1
ATOM 772 N N . ASP A 1 100 ? 17.907 -29.469 -7.626 1.00 60.62 100 ASP A N 1
ATOM 773 C CA . ASP A 1 100 ? 17.895 -30.880 -7.218 1.00 60.62 100 ASP A CA 1
ATOM 774 C C . ASP A 1 100 ? 16.509 -31.464 -6.892 1.00 60.62 100 ASP A C 1
ATOM 776 O O . ASP A 1 100 ? 16.414 -32.624 -6.488 1.00 60.62 100 ASP A O 1
ATOM 780 N N . MET A 1 101 ? 15.405 -30.739 -7.108 1.00 56.84 101 MET A N 1
ATOM 781 C CA . MET A 1 101 ? 14.075 -31.358 -7.031 1.00 56.84 101 MET A CA 1
ATOM 782 C C . MET A 1 101 ? 13.438 -31.518 -8.408 1.00 56.84 101 MET A C 1
ATOM 784 O O . MET A 1 101 ? 13.085 -30.552 -9.086 1.00 56.84 101 MET A O 1
ATOM 788 N N . ALA A 1 102 ? 13.278 -32.788 -8.800 1.00 57.53 102 ALA A N 1
ATOM 789 C CA . ALA A 1 102 ? 12.479 -33.214 -9.942 1.00 57.53 102 ALA A CA 1
ATOM 790 C C . ALA A 1 102 ? 11.124 -32.481 -9.956 1.00 57.53 102 ALA A C 1
ATOM 792 O O . ALA A 1 102 ? 10.559 -32.225 -8.888 1.00 57.53 102 ALA A O 1
ATOM 793 N N . PRO A 1 103 ? 10.579 -32.145 -11.138 1.00 49.91 103 PRO A N 1
ATOM 794 C CA . PRO A 1 103 ? 9.357 -31.362 -11.226 1.00 49.91 103 PRO A CA 1
ATOM 795 C C . PRO A 1 103 ? 8.207 -32.112 -10.548 1.00 49.91 103 PRO A C 1
ATOM 797 O O . PRO A 1 103 ? 7.698 -33.096 -11.084 1.00 49.91 103 PRO A O 1
ATOM 800 N N . SER A 1 104 ? 7.764 -31.638 -9.380 1.00 54.44 104 SER A N 1
ATOM 801 C CA . SER A 1 104 ? 6.436 -31.995 -8.903 1.00 54.44 104 SER A CA 1
ATOM 802 C C . SER A 1 104 ? 5.447 -31.247 -9.787 1.00 54.44 104 SER A C 1
ATOM 804 O O . SER A 1 104 ? 5.394 -30.014 -9.758 1.00 54.44 104 SER A O 1
ATOM 806 N N . LEU A 1 105 ? 4.681 -31.989 -10.584 1.00 53.62 105 LEU A N 1
ATOM 807 C CA . LEU A 1 105 ? 3.406 -31.513 -11.104 1.00 53.62 105 LEU A CA 1
ATOM 808 C C . LEU A 1 105 ? 2.527 -31.142 -9.905 1.00 53.62 105 LEU A C 1
ATOM 810 O O . LEU A 1 105 ? 1.831 -31.984 -9.349 1.00 53.62 105 LEU A O 1
ATOM 814 N N . ALA A 1 106 ? 2.602 -29.886 -9.481 1.00 44.62 106 ALA A N 1
ATOM 815 C CA . ALA A 1 106 ? 1.538 -29.264 -8.724 1.00 44.62 106 ALA A CA 1
ATOM 816 C C . ALA A 1 106 ? 0.660 -28.537 -9.744 1.00 44.62 106 ALA A C 1
ATOM 818 O O . ALA A 1 106 ? 0.916 -27.395 -10.123 1.00 44.62 106 ALA A O 1
ATOM 819 N N . GLU A 1 107 ? -0.336 -29.267 -10.242 1.00 51.78 107 GLU A N 1
ATOM 820 C CA . GLU A 1 107 ? -1.607 -28.654 -10.608 1.00 51.78 107 GLU A CA 1
ATOM 821 C C . GLU A 1 107 ? -2.221 -27.979 -9.364 1.00 51.78 107 GLU A C 1
ATOM 823 O O . GLU A 1 107 ? -1.845 -28.300 -8.234 1.00 51.78 107 GLU A O 1
ATOM 828 N N . HIS A 1 108 ? -3.200 -27.099 -9.611 1.00 37.81 108 HIS A N 1
ATOM 829 C CA . HIS A 1 108 ? -4.043 -26.329 -8.676 1.00 37.81 108 HIS A CA 1
ATOM 830 C C . HIS A 1 108 ? -3.545 -24.890 -8.421 1.00 37.81 108 HIS A C 1
ATOM 832 O O . HIS A 1 108 ? -2.444 -24.685 -7.926 1.00 37.81 108 HIS A O 1
ATOM 838 N N . GLY A 1 109 ? -4.318 -23.840 -8.717 1.00 38.84 109 GLY A N 1
ATOM 839 C CA . GLY A 1 109 ? -5.705 -23.736 -9.186 1.00 38.84 109 GLY A CA 1
ATOM 840 C C . GLY A 1 109 ? -6.084 -22.275 -9.411 1.00 38.84 109 GLY A C 1
ATOM 841 O O . GLY A 1 109 ? -5.302 -21.396 -8.984 1.00 38.84 109 GLY A O 1
#

Secondary structure (DSSP, 8-state):
---S----S--EEEEEE-SS-HHHHHHHHHSTTS---SEEEPPTT-TT-TT-S---EE-S-TTS--S-S-S-EETTEE-GGGSEEEEEE---------TTS--------

Sequence (109 aa):
MPSANYGERVKSLVLHFTAIDYARSVTALVDEGGLSSHYLIPESNDPSDPGGKPRIIRLVDENMRAWHAGRSYWQGRTGLNDHSIGIEIVNVPECERDGDMAPSLAEHG

Foldseek 3Di:
DDDPPDDDQADEEAEAEPLDAPVVSCCQAADPPHFHFQWEWHDAPRPNDPPNDTDIDGRDDPVDFGGDQPFDDDPHDTDCSRHYHYYYYHDNDDDDDPPPDDDDPDDDD

Radius of gyration: 18.04 Å; chains: 1; bounding box: 33×55×42 Å